Protein AF-A0A316EIU4-F1 (afdb_monomer_lite)

Sequence (74 aa):
MIASAHAAPTAPVPDDGIMSQPEMNPEDYPPIDPREPVPDDPGELLPDAPEELPPAPVEPMPDDGDEGGVREPA

Radius of gyration: 25.98 Å; chains: 1; bounding box: 47×74×48 Å

Structure (mmCIF, N/CA/C/O backbone):
data_AF-A0A316EIU4-F1
#
_entry.id   AF-A0A316EIU4-F1
#
loop_
_atom_site.group_PDB
_atom_site.id
_atom_site.type_symbol
_atom_site.label_atom_id
_atom_site.label_alt_id
_atom_site.label_comp_id
_atom_site.label_asym_id
_atom_site.label_entity_id
_atom_site.label_seq_id
_atom_site.pdbx_PDB_ins_code
_atom_site.Cartn_x
_atom_site.Cartn_y
_atom_site.Cartn_z
_atom_site.occupancy
_atom_site.B_iso_or_equiv
_atom_site.auth_seq_id
_atom_site.auth_comp_id
_atom_site.auth_asym_id
_atom_site.auth_atom_id
_atom_site.pdbx_PDB_model_num
ATOM 1 N N . MET A 1 1 ? 24.965 42.678 23.952 1.00 43.56 1 MET A N 1
ATOM 2 C CA . MET A 1 1 ? 26.238 41.958 23.752 1.00 43.56 1 MET A CA 1
ATOM 3 C C . MET A 1 1 ? 26.549 41.155 25.003 1.00 43.56 1 MET A C 1
ATOM 5 O O . MET A 1 1 ? 26.752 41.774 26.034 1.00 43.56 1 MET A O 1
ATOM 9 N N . ILE A 1 2 ? 26.563 39.826 24.916 1.00 47.19 2 ILE A N 1
ATOM 10 C CA . ILE A 1 2 ? 27.633 38.964 25.445 1.00 47.19 2 ILE A CA 1
ATOM 11 C C . ILE A 1 2 ? 27.506 37.623 24.725 1.00 47.19 2 ILE A C 1
ATOM 13 O O . ILE A 1 2 ? 26.430 37.037 24.666 1.00 47.19 2 ILE A O 1
ATOM 17 N N . ALA A 1 3 ? 28.605 37.216 24.102 1.00 45.09 3 ALA A N 1
ATOM 18 C CA . ALA A 1 3 ? 28.756 35.947 23.421 1.00 45.09 3 ALA A CA 1
ATOM 19 C C . ALA A 1 3 ? 29.063 34.839 24.437 1.00 45.09 3 ALA A C 1
ATOM 21 O O . ALA A 1 3 ? 29.749 35.065 25.434 1.00 45.09 3 ALA A O 1
ATOM 22 N N . SER A 1 4 ? 28.618 33.625 24.139 1.00 46.81 4 SER A N 1
ATOM 23 C CA . SER A 1 4 ? 29.247 32.401 24.627 1.00 46.81 4 SER A CA 1
ATOM 24 C C . SER A 1 4 ? 29.130 31.340 23.543 1.00 46.81 4 SER A C 1
ATOM 26 O O . SER A 1 4 ? 28.058 30.807 23.282 1.00 46.81 4 SER A O 1
ATOM 28 N N . ALA A 1 5 ? 30.258 31.089 22.886 1.00 50.56 5 ALA A N 1
ATOM 29 C CA . ALA A 1 5 ? 30.611 29.779 22.352 1.00 50.56 5 ALA A CA 1
ATOM 30 C C . ALA A 1 5 ? 31.337 29.032 23.504 1.00 50.56 5 ALA A C 1
ATOM 32 O O . ALA A 1 5 ? 31.829 29.687 24.417 1.00 50.56 5 ALA A O 1
ATOM 33 N N . HIS A 1 6 ? 31.479 27.715 23.596 1.00 42.97 6 HIS A N 1
ATOM 34 C CA . HIS A 1 6 ? 31.545 26.658 22.601 1.00 42.97 6 HIS A CA 1
ATOM 35 C C . HIS A 1 6 ? 31.520 25.320 23.365 1.00 42.97 6 HIS A C 1
ATOM 37 O O . HIS A 1 6 ? 32.253 25.174 24.342 1.00 42.97 6 HIS A O 1
ATOM 43 N N . ALA A 1 7 ? 30.765 24.337 22.885 1.00 38.19 7 ALA A N 1
ATOM 44 C CA . ALA A 1 7 ? 31.126 22.928 23.020 1.00 38.19 7 ALA A CA 1
ATOM 45 C C . ALA A 1 7 ? 30.548 22.180 21.810 1.00 38.19 7 ALA A C 1
ATOM 47 O O . ALA A 1 7 ? 29.338 22.011 21.697 1.00 38.19 7 ALA A O 1
ATOM 48 N N . ALA A 1 8 ? 31.409 21.789 20.875 1.00 50.81 8 ALA A N 1
ATOM 49 C CA . ALA A 1 8 ? 31.131 20.738 19.894 1.00 50.81 8 ALA A CA 1
ATOM 50 C C . ALA A 1 8 ? 31.819 19.437 20.371 1.00 50.81 8 ALA A C 1
ATOM 52 O O . ALA A 1 8 ? 32.668 19.530 21.263 1.00 50.81 8 ALA A O 1
ATOM 53 N N . PRO A 1 9 ? 31.591 18.248 19.778 1.00 51.00 9 PRO A N 1
ATOM 54 C CA . PRO A 1 9 ? 30.584 17.852 18.789 1.00 51.00 9 PRO A CA 1
ATOM 55 C C . PRO A 1 9 ? 29.867 16.540 19.200 1.00 51.00 9 PRO A C 1
ATOM 57 O O . PRO A 1 9 ? 30.515 15.515 19.394 1.00 51.00 9 PRO A O 1
ATOM 60 N N . THR A 1 10 ? 28.534 16.496 19.255 1.00 46.62 10 THR A N 1
ATOM 61 C CA . THR A 1 10 ? 27.873 15.206 18.978 1.00 46.62 10 THR A CA 1
ATOM 62 C C . THR A 1 10 ? 27.777 15.131 17.469 1.00 46.62 10 THR A C 1
ATOM 64 O O . THR A 1 10 ? 27.153 15.989 1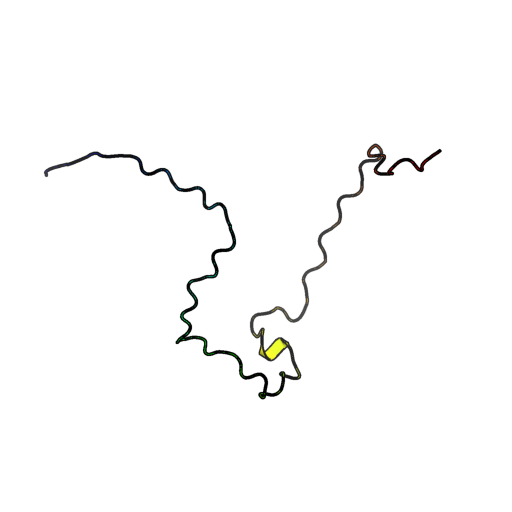6.847 1.00 46.62 10 THR A O 1
ATOM 67 N N . ALA A 1 11 ? 28.524 14.196 16.888 1.00 49.91 11 ALA A N 1
ATOM 68 C CA . ALA A 1 11 ? 28.496 13.916 15.464 1.00 49.91 11 ALA A CA 1
ATOM 69 C C . ALA A 1 11 ? 27.038 13.824 14.978 1.00 49.91 11 ALA A C 1
ATOM 71 O O . ALA A 1 11 ? 26.195 13.346 15.743 1.00 49.91 11 ALA A O 1
ATOM 72 N N . PRO A 1 12 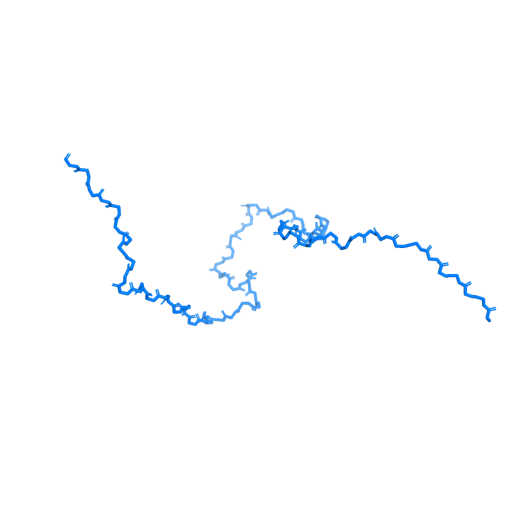? 26.716 14.244 13.739 1.00 54.28 12 PRO A N 1
ATOM 73 C CA . PRO A 1 12 ? 25.495 13.755 13.126 1.00 54.28 12 PRO A CA 1
ATOM 74 C C . PRO A 1 12 ? 25.622 12.234 13.151 1.00 54.28 12 PRO A C 1
ATOM 76 O O . PRO A 1 12 ? 26.533 11.675 12.538 1.00 54.28 12 PRO A O 1
ATOM 79 N N . VAL A 1 13 ? 24.787 11.578 13.957 1.00 59.12 13 VAL A N 1
ATOM 80 C CA . VAL A 1 13 ? 24.576 10.142 13.812 1.00 59.12 13 VAL A CA 1
ATOM 81 C C . VAL A 1 13 ? 24.227 9.987 12.334 1.00 59.12 13 VAL A C 1
ATOM 83 O O . VAL A 1 13 ? 23.328 10.704 11.881 1.00 59.12 13 VAL A O 1
ATOM 86 N N . PRO A 1 14 ? 24.991 9.213 11.544 1.00 55.56 14 PRO A N 1
ATOM 87 C CA . PRO A 1 14 ? 24.553 8.922 10.195 1.00 55.56 14 PRO A CA 1
ATOM 88 C C . PRO A 1 14 ? 23.138 8.377 10.341 1.00 55.56 14 PRO A C 1
ATOM 90 O O . PRO A 1 14 ? 22.887 7.517 11.187 1.00 55.56 14 PRO A O 1
ATOM 93 N N . ASP A 1 15 ? 22.210 8.967 9.595 1.00 59.97 15 ASP A N 1
ATOM 94 C CA . ASP A 1 15 ? 20.879 8.421 9.378 1.00 59.97 15 ASP A CA 1
ATOM 95 C C . ASP A 1 15 ? 21.090 7.114 8.596 1.00 59.97 15 ASP A C 1
ATOM 97 O O . ASP A 1 15 ? 20.929 7.031 7.382 1.00 59.97 15 ASP A O 1
ATOM 101 N N . ASP A 1 16 ? 21.642 6.113 9.284 1.00 54.88 16 ASP A N 1
ATOM 102 C CA . ASP A 1 16 ? 21.747 4.749 8.820 1.00 54.88 16 ASP A CA 1
ATOM 103 C C . ASP A 1 16 ? 20.310 4.266 8.874 1.00 54.88 16 ASP A C 1
ATOM 105 O O . ASP A 1 16 ? 19.828 3.859 9.932 1.00 54.88 16 ASP A O 1
ATOM 109 N N . GLY A 1 17 ? 19.625 4.449 7.743 1.00 58.03 17 GLY A N 1
ATOM 110 C CA . GLY A 1 17 ? 18.208 4.215 7.500 1.00 58.03 17 GLY A CA 1
ATOM 111 C C . GLY A 1 17 ? 17.771 2.779 7.775 1.00 58.03 17 GLY A C 1
ATOM 112 O O . GLY A 1 17 ? 17.344 2.049 6.882 1.00 58.03 17 GLY A O 1
ATOM 113 N N . ILE A 1 18 ? 17.837 2.373 9.036 1.00 63.47 18 ILE A N 1
ATOM 114 C CA . ILE A 1 18 ? 17.171 1.210 9.595 1.00 63.47 18 ILE A CA 1
ATOM 115 C C . ILE A 1 18 ? 15.733 1.647 9.818 1.00 63.47 18 ILE A C 1
ATOM 117 O O . ILE A 1 18 ? 15.388 1.953 10.950 1.00 63.47 18 ILE A O 1
ATOM 121 N N . MET A 1 19 ? 14.959 1.753 8.727 1.00 57.25 19 MET A N 1
ATOM 122 C CA . MET A 1 19 ? 13.490 1.852 8.671 1.00 57.25 19 MET A CA 1
ATOM 123 C C . MET A 1 19 ? 12.849 2.126 10.041 1.00 57.25 19 MET A C 1
ATOM 125 O O . MET A 1 19 ? 12.177 1.255 10.602 1.00 57.25 19 MET A O 1
ATOM 129 N N . SER A 1 20 ? 13.109 3.296 10.630 1.00 67.62 20 SER A N 1
ATOM 130 C CA . SER A 1 20 ? 12.470 3.670 11.877 1.00 67.62 20 SER A CA 1
ATOM 131 C C . SER A 1 20 ? 11.028 3.842 11.470 1.00 67.62 20 SER A C 1
ATOM 133 O O . SER A 1 20 ? 10.717 4.719 10.660 1.00 67.62 20 SER A O 1
ATOM 135 N N . GLN A 1 21 ? 10.161 2.930 11.927 1.00 65.06 21 GLN A N 1
ATOM 136 C CA . GLN A 1 21 ? 8.735 3.121 11.725 1.00 65.06 21 GLN A CA 1
ATOM 137 C C . GLN A 1 21 ? 8.454 4.561 12.156 1.00 65.06 21 GLN A C 1
ATOM 139 O O . GLN A 1 21 ? 8.905 4.939 13.247 1.00 65.06 21 GLN A O 1
ATOM 144 N N . PRO A 1 22 ? 7.808 5.379 11.301 1.00 70.69 22 PRO A N 1
ATOM 145 C CA . PRO A 1 22 ? 7.401 6.709 11.724 1.00 70.69 22 PRO A CA 1
ATOM 146 C C . PRO A 1 22 ? 6.675 6.544 13.057 1.00 70.69 22 PRO A C 1
ATOM 148 O O . PRO A 1 22 ? 6.053 5.502 13.266 1.00 70.69 22 PRO A O 1
ATOM 151 N N . GLU A 1 23 ? 6.808 7.510 13.965 1.00 70.38 23 GLU A N 1
ATOM 152 C CA . GLU A 1 23 ? 6.179 7.476 15.290 1.00 70.38 23 GLU A CA 1
ATOM 153 C C . GLU A 1 23 ? 4.64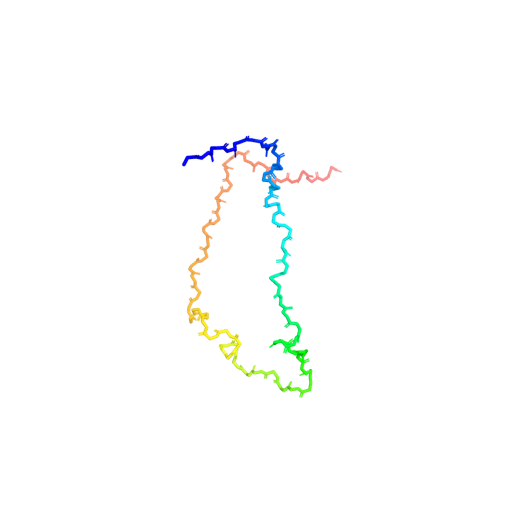7 7.420 15.130 1.00 70.38 23 GLU A C 1
ATOM 155 O O . GLU A 1 23 ? 3.941 8.421 15.210 1.00 70.38 23 GLU A O 1
ATOM 160 N N . MET A 1 24 ? 4.131 6.231 14.821 1.00 68.56 24 MET A N 1
ATOM 161 C CA . MET A 1 24 ? 2.727 5.914 14.663 1.00 68.56 24 MET A CA 1
ATOM 162 C C . MET A 1 24 ? 2.192 5.755 16.069 1.00 68.56 24 MET A C 1
ATOM 164 O O . MET A 1 24 ? 2.488 4.783 16.764 1.00 68.56 24 MET A O 1
ATOM 168 N N . ASN A 1 25 ? 1.437 6.752 16.501 1.00 75.94 25 ASN A N 1
ATOM 169 C CA . ASN A 1 25 ? 0.723 6.696 17.754 1.00 75.94 25 ASN A CA 1
ATOM 170 C C . ASN A 1 25 ? -0.377 5.618 17.651 1.00 75.94 25 ASN A C 1
ATOM 172 O O . ASN A 1 25 ? -1.275 5.757 16.817 1.00 75.94 25 ASN A O 1
ATOM 176 N N . PRO A 1 26 ? -0.344 4.558 18.479 1.00 72.44 26 PRO A N 1
ATOM 177 C CA . PRO A 1 26 ? -1.351 3.496 18.437 1.00 72.44 26 PRO A CA 1
ATOM 178 C C . PRO A 1 26 ? -2.767 3.990 18.748 1.00 72.44 26 PRO A C 1
ATOM 180 O O . PRO A 1 26 ? -3.740 3.353 18.357 1.00 72.44 26 PRO A O 1
ATOM 183 N N . GLU A 1 27 ? -2.886 5.123 19.446 1.00 81.00 27 GLU A N 1
ATOM 184 C CA . GLU A 1 27 ? -4.175 5.754 19.738 1.00 81.00 27 GLU A CA 1
ATOM 185 C C . GLU A 1 27 ? -4.788 6.421 18.496 1.00 81.00 27 GLU A C 1
ATOM 187 O O . GLU A 1 27 ? -6.009 6.516 18.393 1.00 81.00 27 GLU A O 1
ATOM 192 N N . ASP A 1 28 ? -3.955 6.854 17.542 1.00 82.38 28 ASP A N 1
ATOM 193 C CA . ASP A 1 28 ? -4.406 7.462 16.283 1.00 82.38 28 ASP A CA 1
ATOM 194 C C . ASP A 1 28 ? -4.732 6.393 15.224 1.00 82.38 28 ASP A C 1
ATOM 196 O O . ASP A 1 28 ? -5.568 6.616 14.348 1.00 82.38 28 ASP A O 1
ATOM 200 N N . TYR A 1 29 ? -4.102 5.218 15.327 1.00 76.69 29 TYR A N 1
ATOM 201 C CA . TYR A 1 29 ? -4.292 4.077 14.431 1.00 76.69 29 TYR A CA 1
ATOM 202 C C . TYR A 1 29 ? -4.627 2.820 15.245 1.00 76.69 29 TYR A C 1
ATOM 204 O O . TYR A 1 29 ? -3.731 2.016 15.532 1.00 76.69 29 TYR A O 1
ATOM 212 N N . PRO A 1 30 ? -5.903 2.633 15.638 1.00 80.38 30 PRO A N 1
ATOM 213 C CA . PRO A 1 30 ? -6.314 1.431 16.348 1.00 80.38 30 PRO A CA 1
ATOM 214 C C . PRO A 1 30 ? -6.013 0.171 15.514 1.00 80.38 30 PRO A C 1
ATOM 216 O O . PRO A 1 30 ? -5.955 0.239 14.283 1.00 80.38 30 PRO A O 1
ATOM 219 N N . PRO A 1 31 ? -5.841 -1.002 16.154 1.00 82.69 31 PRO A N 1
ATOM 220 C CA . PRO A 1 31 ? -5.639 -2.254 15.433 1.00 82.69 31 PRO A CA 1
ATOM 221 C C . PRO A 1 31 ? -6.774 -2.525 14.439 1.00 82.69 31 PRO A C 1
ATOM 223 O O . PRO A 1 31 ? -7.945 -2.383 14.787 1.00 82.69 31 PRO A O 1
ATOM 226 N N . ILE A 1 32 ? -6.423 -2.971 13.231 1.00 80.38 32 ILE A N 1
ATOM 227 C CA . ILE A 1 32 ? -7.395 -3.376 12.207 1.00 80.38 32 ILE A CA 1
ATOM 228 C C . ILE A 1 32 ? -8.213 -4.569 12.733 1.00 80.38 32 ILE A C 1
ATOM 230 O O . ILE A 1 32 ? -7.628 -5.560 13.185 1.00 80.38 32 ILE A O 1
ATOM 234 N N . ASP A 1 33 ? -9.550 -4.499 12.672 1.00 84.06 33 ASP A N 1
ATOM 235 C CA . ASP A 1 33 ? -10.426 -5.624 13.023 1.00 84.06 33 ASP A CA 1
ATOM 236 C C . ASP A 1 33 ? -10.465 -6.642 11.866 1.00 84.06 33 ASP A C 1
ATOM 238 O O . ASP A 1 33 ? -11.015 -6.347 10.808 1.00 84.06 33 ASP A O 1
ATOM 242 N N . PRO A 1 34 ? -9.949 -7.875 12.037 1.00 83.69 34 PRO A N 1
ATOM 243 C CA . PRO A 1 34 ? -9.963 -8.887 10.979 1.00 83.69 34 PRO A CA 1
ATOM 244 C C . PRO A 1 34 ? -11.368 -9.420 10.651 1.00 83.69 34 PRO A C 1
ATOM 246 O O . PRO A 1 34 ? -11.506 -10.259 9.759 1.00 83.69 34 PRO A O 1
ATOM 249 N N . ARG A 1 35 ? -12.401 -9.022 11.408 1.00 90.25 35 ARG A N 1
ATOM 250 C CA . ARG A 1 35 ? -13.806 -9.332 11.107 1.00 90.25 35 ARG A CA 1
ATOM 251 C C . ARG A 1 35 ? -14.452 -8.318 10.176 1.00 90.25 35 ARG A C 1
ATOM 253 O O . ARG A 1 35 ? -15.526 -8.616 9.649 1.00 90.25 35 ARG A O 1
ATOM 260 N N . GLU A 1 36 ? -13.848 -7.148 10.000 1.00 86.56 36 GLU A N 1
ATOM 261 C CA . GLU A 1 36 ? -14.292 -6.222 8.970 1.00 86.56 36 GLU A CA 1
ATOM 262 C C . GLU A 1 36 ? -13.998 -6.827 7.590 1.00 86.56 36 GLU A C 1
ATOM 264 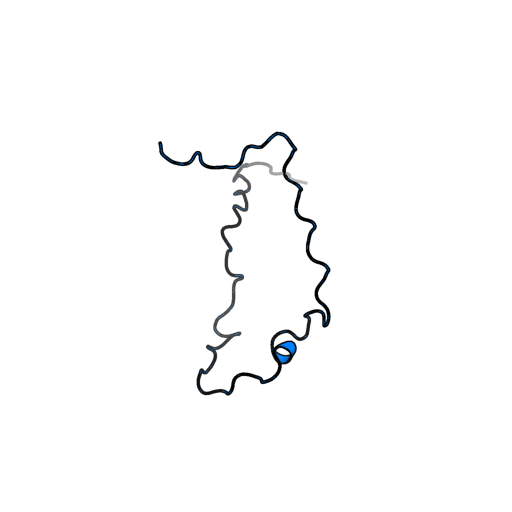O O . GLU A 1 36 ? -12.979 -7.501 7.402 1.00 86.56 36 GLU A O 1
ATOM 269 N N . PRO A 1 37 ? -14.914 -6.665 6.621 1.00 83.06 37 PRO A N 1
ATOM 270 C CA . PRO A 1 37 ? -14.668 -7.128 5.269 1.00 83.06 37 PRO A CA 1
ATOM 271 C C . PRO A 1 37 ? -13.478 -6.373 4.674 1.00 83.06 37 PRO A C 1
ATOM 273 O O . PRO A 1 37 ? -13.325 -5.169 4.869 1.00 83.06 37 PRO A O 1
ATOM 276 N N . VAL A 1 38 ? -12.653 -7.086 3.910 1.00 83.88 38 VAL A N 1
ATOM 277 C CA . VAL A 1 38 ? -11.628 -6.449 3.079 1.00 83.88 38 VAL A CA 1
ATOM 278 C C . VAL A 1 38 ? -12.345 -5.589 2.030 1.00 83.88 38 VAL A C 1
ATOM 280 O O . VAL A 1 38 ? -13.293 -6.092 1.423 1.00 83.88 38 VAL A O 1
ATOM 283 N N . PRO A 1 39 ? -11.933 -4.328 1.806 1.00 82.00 39 PRO A N 1
ATOM 284 C CA . PRO A 1 39 ? -12.465 -3.528 0.709 1.00 82.00 39 PRO A CA 1
ATOM 285 C C . PRO A 1 39 ? -12.292 -4.249 -0.631 1.00 82.00 39 PRO A C 1
ATOM 287 O O . PRO A 1 39 ? -11.230 -4.807 -0.907 1.00 82.00 39 PRO A O 1
ATOM 290 N N . ASP A 1 40 ? -13.331 -4.232 -1.467 1.00 82.62 40 ASP A N 1
ATOM 291 C CA . ASP A 1 40 ? -13.290 -4.866 -2.792 1.00 82.62 40 ASP A CA 1
ATOM 292 C C . ASP A 1 40 ? -12.356 -4.124 -3.769 1.00 82.62 40 ASP A C 1
ATOM 294 O O . ASP A 1 40 ? -11.876 -4.715 -4.737 1.00 82.62 40 ASP A O 1
ATOM 298 N N . ASP A 1 41 ? -12.089 -2.840 -3.507 1.00 81.06 41 ASP A N 1
ATOM 299 C CA . ASP A 1 41 ? -11.206 -1.983 -4.293 1.00 81.06 41 ASP A CA 1
ATOM 300 C C . ASP A 1 41 ? -9.963 -1.583 -3.470 1.00 81.06 41 ASP A C 1
ATOM 302 O O . ASP A 1 41 ? -10.098 -0.925 -2.434 1.00 81.06 41 ASP A O 1
ATOM 306 N N . PRO A 1 42 ? -8.739 -1.946 -3.901 1.00 75.88 42 PRO A N 1
ATOM 307 C CA . PRO A 1 42 ? -7.512 -1.497 -3.245 1.00 75.88 42 PRO A CA 1
ATOM 308 C C . PRO A 1 42 ? -7.314 0.029 -3.294 1.00 75.88 42 PRO A C 1
ATOM 310 O O . PRO A 1 42 ? -6.581 0.558 -2.456 1.00 75.88 42 PRO A O 1
ATOM 313 N N . GLY A 1 43 ? -7.966 0.738 -4.222 1.00 81.12 43 GLY A N 1
ATOM 314 C CA . GLY A 1 43 ? -7.958 2.201 -4.297 1.00 81.12 43 GLY A CA 1
ATOM 315 C C . GLY A 1 43 ? -8.560 2.878 -3.061 1.00 81.12 43 GLY A C 1
ATOM 316 O O . GLY A 1 43 ? -8.102 3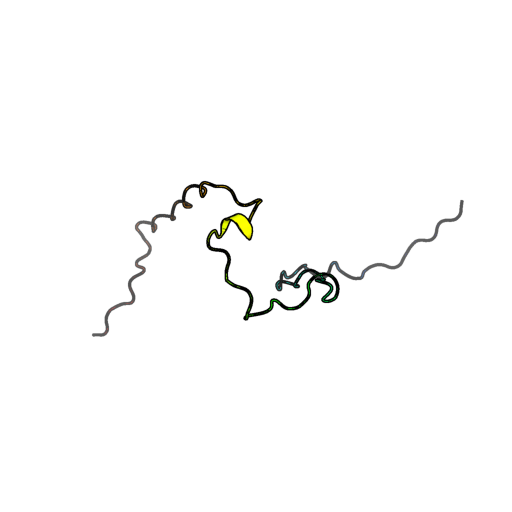.948 -2.673 1.00 81.12 43 GLY A O 1
ATOM 317 N N . GLU A 1 44 ? -9.491 2.220 -2.361 1.00 83.56 44 GLU A N 1
ATOM 318 C CA . GLU A 1 44 ? -10.051 2.710 -1.088 1.00 83.56 44 GLU A CA 1
ATOM 319 C C . GLU A 1 44 ? -8.994 2.743 0.034 1.00 83.56 44 GLU A C 1
ATOM 321 O O . GLU A 1 44 ? -9.068 3.565 0.947 1.00 83.56 44 GLU A O 1
ATOM 326 N N . LEU A 1 45 ? -7.979 1.870 -0.035 1.00 81.19 45 LEU A N 1
ATOM 327 C CA . LEU A 1 45 ? -6.851 1.871 0.905 1.00 81.19 45 LEU A CA 1
ATOM 328 C C . LEU A 1 45 ? -5.758 2.865 0.507 1.00 81.19 45 LEU A C 1
ATOM 330 O O . LEU A 1 45 ? -5.009 3.334 1.365 1.00 81.19 45 LEU A O 1
ATOM 334 N N . LEU A 1 46 ? -5.638 3.154 -0.788 1.00 83.75 46 LEU A N 1
ATOM 335 C CA . LEU A 1 46 ? -4.577 3.976 -1.357 1.00 83.75 46 LEU A CA 1
ATOM 336 C C . LEU A 1 46 ? -5.171 5.106 -2.220 1.00 83.75 46 LEU A C 1
ATOM 338 O O . LEU A 1 46 ? -4.928 5.137 -3.425 1.00 83.75 46 LEU A O 1
ATOM 342 N N . PRO A 1 47 ? -5.910 6.063 -1.622 1.00 80.69 47 PRO A N 1
ATOM 343 C CA . PRO A 1 47 ? -6.611 7.111 -2.372 1.00 80.69 47 PRO A CA 1
ATOM 344 C C . PRO A 1 47 ? -5.667 8.083 -3.098 1.00 80.69 47 PRO A C 1
ATOM 346 O O . PRO A 1 47 ? -6.062 8.718 -4.071 1.00 80.69 47 PRO A O 1
ATOM 349 N N . ASP A 1 48 ? -4.419 8.189 -2.633 1.00 84.50 48 ASP A N 1
ATOM 350 C CA . ASP A 1 48 ? -3.372 9.010 -3.251 1.00 84.50 48 ASP A CA 1
ATOM 351 C C . ASP A 1 48 ? -2.474 8.210 -4.213 1.00 84.50 48 ASP A C 1
ATOM 353 O O . ASP A 1 48 ? -1.526 8.764 -4.781 1.00 84.50 48 ASP A O 1
ATOM 357 N N . ALA A 1 49 ? -2.716 6.904 -4.389 1.00 83.06 49 ALA A N 1
ATOM 358 C CA . ALA A 1 49 ? -1.966 6.129 -5.367 1.00 83.06 49 ALA A CA 1
ATOM 359 C C . ALA A 1 49 ? -2.372 6.525 -6.795 1.00 83.06 49 ALA A C 1
ATOM 361 O O . ALA A 1 49 ? -3.536 6.826 -7.062 1.00 83.06 49 ALA A O 1
ATOM 362 N N . PRO A 1 50 ? -1.418 6.533 -7.739 1.00 82.00 50 PRO A N 1
ATOM 363 C CA . PRO A 1 50 ? -1.742 6.781 -9.131 1.00 82.00 50 PRO A CA 1
ATOM 364 C C . PRO A 1 50 ? -2.548 5.608 -9.707 1.00 82.00 50 PRO A C 1
ATOM 366 O O . PRO A 1 50 ? -2.203 4.449 -9.487 1.00 82.00 50 PRO A O 1
ATOM 369 N N . GLU A 1 51 ? -3.574 5.930 -10.498 1.00 83.94 51 GLU A N 1
ATOM 370 C CA . GLU A 1 51 ? -4.399 4.951 -11.228 1.00 83.94 51 GLU A CA 1
ATOM 371 C C . GLU A 1 51 ? -3.554 4.068 -12.161 1.00 83.94 51 GLU A C 1
ATOM 373 O O . GLU A 1 51 ? -3.795 2.873 -12.311 1.00 83.94 51 GLU A O 1
ATOM 378 N N . GLU A 1 52 ? -2.532 4.659 -12.784 1.00 87.00 52 GLU A N 1
ATOM 379 C CA . GLU A 1 52 ? -1.608 3.961 -13.669 1.00 87.00 52 GLU A CA 1
ATOM 380 C C . GLU A 1 52 ? -0.205 3.944 -13.062 1.00 87.00 52 GLU A C 1
ATOM 382 O O . GLU A 1 52 ? 0.331 4.969 -12.629 1.00 87.00 52 GLU A O 1
ATOM 387 N N . LEU A 1 53 ? 0.406 2.760 -13.047 1.00 85.88 53 LEU A N 1
ATOM 388 C CA . LEU A 1 53 ? 1.774 2.605 -12.577 1.00 85.88 53 LEU A CA 1
ATOM 389 C C . LEU A 1 53 ? 2.754 3.295 -13.539 1.00 85.88 53 LEU A C 1
ATOM 391 O O . LEU A 1 53 ? 2.573 3.235 -14.758 1.00 85.88 53 LEU A O 1
ATOM 395 N N . PRO A 1 54 ? 3.836 3.905 -13.024 1.00 90.75 54 PRO A N 1
ATOM 396 C CA . PRO A 1 54 ? 4.909 4.380 -13.882 1.00 90.75 54 PRO A CA 1
ATOM 397 C C . PRO A 1 54 ? 5.531 3.206 -14.661 1.00 90.75 54 PRO A C 1
ATOM 399 O O . PRO A 1 54 ? 5.496 2.061 -14.196 1.00 90.75 54 PRO A O 1
ATOM 402 N N . PRO A 1 55 ? 6.135 3.467 -15.835 1.00 93.81 55 PRO A N 1
ATOM 403 C CA . PRO A 1 55 ? 6.824 2.431 -16.592 1.00 93.81 55 PRO A CA 1
ATOM 404 C C . PRO A 1 55 ? 7.925 1.784 -15.748 1.00 93.81 55 PRO A C 1
ATOM 406 O O . PRO A 1 55 ? 8.582 2.446 -14.940 1.00 93.81 55 PRO A O 1
ATOM 409 N N . ALA A 1 56 ? 8.139 0.486 -15.963 1.00 92.94 56 ALA A N 1
ATOM 410 C CA . ALA A 1 56 ? 9.192 -0.245 -15.276 1.00 92.94 56 ALA A CA 1
ATOM 411 C C . ALA A 1 56 ? 10.569 0.401 -15.542 1.00 92.94 56 ALA A C 1
ATOM 413 O O . ALA A 1 56 ? 10.835 0.834 -16.671 1.00 92.94 56 ALA A O 1
ATOM 414 N N . PRO A 1 57 ? 11.461 0.454 -14.537 1.00 89.31 57 PRO A N 1
ATOM 415 C CA . PRO A 1 57 ? 12.852 0.822 -14.756 1.00 89.31 57 PRO A CA 1
ATOM 416 C C . PRO A 1 57 ? 13.494 -0.077 -15.820 1.00 89.31 57 PRO A C 1
ATOM 418 O O . PRO A 1 57 ? 13.226 -1.276 -15.874 1.00 89.31 57 PRO A O 1
ATOM 421 N N . VAL A 1 58 ? 14.354 0.498 -16.660 1.00 92.06 58 VAL A N 1
ATOM 422 C CA . VAL A 1 58 ? 15.115 -0.277 -17.648 1.00 92.06 58 VAL A CA 1
ATOM 423 C C . VAL A 1 58 ? 16.196 -1.069 -16.919 1.00 92.06 58 VAL A C 1
ATOM 425 O O . VAL A 1 58 ? 17.002 -0.484 -16.192 1.00 92.06 58 VAL A O 1
ATOM 428 N N . GLU A 1 59 ? 16.228 -2.387 -17.120 1.00 89.31 59 GLU A N 1
ATOM 429 C CA . GLU A 1 59 ? 17.313 -3.218 -16.602 1.00 89.31 59 GLU A CA 1
ATOM 430 C C . GLU A 1 59 ? 18.633 -2.849 -17.296 1.00 89.31 59 GLU A C 1
ATOM 432 O O . GLU A 1 59 ? 18.659 -2.705 -18.525 1.00 89.31 59 GLU A O 1
ATOM 437 N N . PRO A 1 60 ? 19.742 -2.692 -16.549 1.00 86.19 60 PRO A N 1
ATOM 438 C CA . PRO A 1 60 ? 21.043 -2.603 -17.183 1.00 86.19 60 PRO A CA 1
ATOM 439 C C . PRO A 1 60 ? 21.284 -3.906 -17.944 1.00 86.19 60 PRO A C 1
ATOM 441 O O . PRO A 1 60 ? 21.146 -4.997 -17.390 1.00 86.19 60 PRO A O 1
ATOM 444 N N . MET A 1 61 ? 21.639 -3.795 -19.222 1.00 84.31 61 MET A N 1
ATOM 445 C CA . MET A 1 61 ? 22.112 -4.967 -19.942 1.00 84.31 61 MET A CA 1
ATOM 446 C C . MET A 1 61 ? 23.429 -5.430 -19.324 1.00 84.31 61 MET A C 1
ATOM 448 O O . MET A 1 61 ? 24.226 -4.576 -18.919 1.00 84.31 61 MET A O 1
ATOM 452 N N . PRO A 1 62 ? 23.657 -6.751 -19.219 1.00 77.19 62 PRO A N 1
ATOM 453 C CA . PRO A 1 62 ? 24.968 -7.243 -18.841 1.00 77.19 62 PRO A CA 1
ATOM 454 C C . PRO A 1 62 ? 25.986 -6.667 -19.829 1.00 77.19 62 PRO A C 1
ATOM 456 O O . PRO A 1 62 ? 25.713 -6.596 -21.029 1.00 77.19 62 PRO A O 1
ATOM 459 N N . ASP A 1 63 ? 27.132 -6.215 -19.319 1.00 73.69 63 ASP A N 1
ATOM 460 C CA . ASP A 1 63 ? 28.268 -5.910 -20.184 1.00 73.69 63 ASP A CA 1
ATOM 461 C C . ASP A 1 63 ? 28.629 -7.197 -20.939 1.00 73.69 63 ASP A C 1
ATOM 463 O O . ASP A 1 63 ? 28.537 -8.291 -20.370 1.00 73.69 63 ASP A O 1
ATOM 467 N N . ASP A 1 64 ? 29.073 -7.091 -22.192 1.00 68.56 64 ASP A N 1
ATOM 468 C CA . ASP A 1 64 ? 29.449 -8.242 -23.034 1.00 68.56 64 ASP A CA 1
ATOM 469 C C . ASP A 1 64 ? 30.656 -9.039 -22.457 1.00 68.56 64 ASP A C 1
ATOM 471 O O . ASP A 1 64 ? 31.201 -9.928 -23.115 1.00 68.56 64 ASP A O 1
ATOM 475 N N . GLY A 1 65 ? 31.104 -8.714 -21.237 1.00 62.28 65 GLY A N 1
ATOM 476 C CA . GLY A 1 65 ? 32.228 -9.308 -20.521 1.00 62.28 65 GLY A CA 1
ATOM 477 C C . GLY A 1 65 ? 31.924 -9.897 -19.138 1.00 62.28 65 GLY A C 1
ATOM 478 O O . GLY A 1 65 ? 32.847 -10.457 -18.549 1.00 62.28 65 GLY A O 1
ATOM 479 N N . ASP A 1 66 ? 30.692 -9.829 -18.615 1.00 63.66 66 ASP A N 1
ATOM 480 C CA . ASP A 1 66 ? 30.359 -10.531 -17.365 1.00 63.66 66 ASP A CA 1
ATOM 481 C C . ASP A 1 66 ? 29.816 -11.934 -17.665 1.00 63.66 66 ASP A C 1
ATOM 483 O O . ASP A 1 66 ? 28.626 -12.161 -17.894 1.00 63.66 66 ASP A O 1
ATOM 487 N N . GLU A 1 67 ? 30.726 -12.910 -17.624 1.00 63.03 67 GLU A N 1
ATOM 488 C CA . GLU A 1 6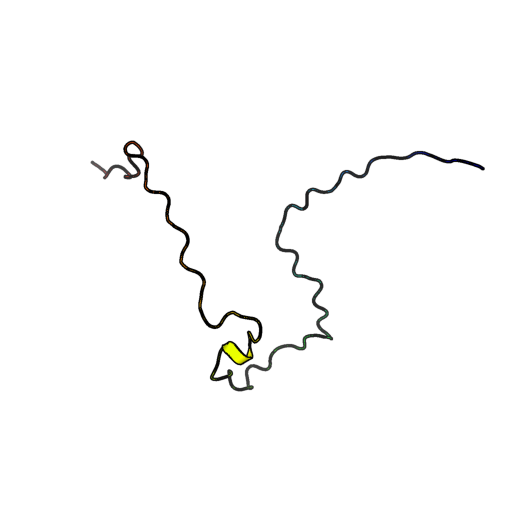7 ? 30.451 -14.348 -17.570 1.00 63.03 67 GLU A CA 1
ATOM 489 C C . GLU A 1 67 ? 29.764 -14.701 -16.233 1.00 63.03 67 GLU A C 1
ATOM 491 O O . GLU A 1 67 ? 30.299 -15.420 -15.390 1.00 63.03 67 GLU A O 1
ATOM 496 N N . GLY A 1 68 ? 28.550 -14.192 -16.016 1.00 62.22 68 GLY A N 1
ATOM 497 C CA . GLY A 1 68 ? 27.703 -14.449 -14.846 1.00 62.22 68 GLY A CA 1
ATOM 498 C C . GLY A 1 68 ? 27.125 -15.868 -14.790 1.00 62.22 68 GLY A C 1
ATOM 499 O O . GLY A 1 68 ? 26.043 -16.077 -14.246 1.00 62.22 68 GLY A O 1
ATOM 500 N N . GLY A 1 69 ? 27.814 -16.851 -15.369 1.00 66.62 69 GLY A N 1
ATOM 501 C CA . GLY A 1 69 ? 27.466 -18.262 -15.288 1.00 66.62 69 GLY A CA 1
ATOM 502 C C . GLY A 1 69 ? 28.309 -18.945 -14.220 1.00 66.62 69 GLY A C 1
ATOM 503 O O . GLY A 1 69 ? 29.520 -19.099 -14.379 1.00 66.62 69 GLY A O 1
ATOM 504 N N . VAL A 1 70 ? 27.679 -19.405 -13.137 1.00 70.81 70 VAL A N 1
ATOM 505 C CA . VAL A 1 70 ? 28.294 -20.424 -12.275 1.00 70.81 70 VAL A CA 1
ATOM 506 C C . VAL A 1 70 ? 28.749 -21.584 -13.171 1.00 70.81 70 VAL A C 1
ATOM 508 O O . VAL A 1 70 ? 27.955 -22.107 -13.949 1.00 70.81 70 VAL A O 1
ATOM 511 N N . ARG A 1 71 ? 30.036 -21.960 -13.134 1.00 73.88 71 ARG A N 1
ATOM 512 C CA . ARG A 1 71 ? 30.506 -23.107 -13.931 1.00 73.88 71 ARG A CA 1
ATOM 513 C C . ARG A 1 71 ? 29.772 -24.362 -13.471 1.00 73.88 71 ARG A C 1
ATOM 515 O O . ARG A 1 71 ? 29.712 -24.626 -12.270 1.00 73.88 71 ARG A O 1
ATOM 522 N N . GLU A 1 72 ? 29.250 -25.132 -14.421 1.00 70.44 72 GLU A N 1
ATOM 523 C CA . GLU A 1 72 ? 28.672 -26.442 -14.127 1.00 70.44 72 GLU A CA 1
ATOM 524 C C . GLU A 1 72 ? 29.752 -27.379 -13.549 1.00 70.44 72 GLU A C 1
ATOM 526 O O . GLU A 1 72 ? 30.919 -27.302 -13.956 1.00 70.44 72 GLU A O 1
ATOM 531 N N . PRO A 1 73 ? 29.407 -28.231 -12.566 1.00 76.25 73 PRO A N 1
ATOM 532 C CA . PRO A 1 73 ? 30.354 -29.179 -11.992 1.00 76.25 73 PRO A CA 1
ATOM 533 C C . PRO A 1 73 ? 30.766 -30.240 -13.026 1.00 76.25 73 PRO A C 1
ATOM 535 O O . PRO A 1 73 ? 29.941 -30.697 -13.814 1.00 76.25 73 PRO A O 1
ATOM 538 N N . ALA A 1 74 ? 32.052 -30.603 -12.996 1.00 74.88 74 ALA A N 1
ATOM 539 C CA . ALA A 1 74 ? 32.691 -31.567 -13.897 1.00 74.88 74 ALA A CA 1
ATOM 540 C C . ALA A 1 74 ? 32.286 -33.027 -13.640 1.00 74.88 74 ALA A C 1
ATOM 542 O O . ALA A 1 74 ? 32.023 -33.373 -12.463 1.00 74.88 74 ALA A O 1
#

Foldseek 3Di:
DDDDDDDDDPPPPPPPPPPPPPPDDCVVPPDDDPPDDDDPDCCVVVVPDDPDDDDDDDDDDPDPPPPVDDDDDD

Secondary structure (DSSP, 8-state):
-------------------------TTTSPPP-TTSPPPS-GGGT-TTS-SSPPPPPPPPPPPTT----PPPP-

Organism: NCBI:txid512350

pLDDT: mean 71.91, std 14.43, range [38.19, 93.81]